Protein AF-A0A3D5UMX5-F1 (afdb_monomer)

Foldseek 3Di:
DVVPDQKDFADDDDDDPPDPVVVCVVVVVDDDDVVVVVVVVVVVVVVLVVVAWDPFFQGMTGHPPPDDPVLVCQLQLHWDDFDDAQTWTDDPQKIWTAHNDPVCCVPCVVVVDGHTDPIDGDDLVRVLVSNQVSQCRTPNRDDQVVSCVVNVDGPCVVCVVVVD

Mean predicted aligned error: 4.6 Å

Nearest PDB structures (foldseek):
  1olt-assembly1_A  TM=7.276E-01  e=1.988E-05  Escherichia coli K-12
  7d5s-assembly1_B3  TM=5.945E-01  e=5.175E+00  Saccharomyces cerevisiae S288C
  8s3x-assembly2_D  TM=4.158E-01  e=7.114E+00  Homo sapiens
  8i8g-assembly1_A  TM=3.441E-01  e=7.581E+00  Streptosporangium roseum

Structure (mmCIF, N/CA/C/O backbone):
data_AF-A0A3D5UMX5-F1
#
_entry.id   AF-A0A3D5UMX5-F1
#
loop_
_atom_site.group_PDB
_atom_site.id
_atom_site.type_symbol
_atom_site.label_atom_id
_atom_site.label_alt_id
_atom_site.label_comp_id
_atom_site.label_asym_id
_atom_site.label_entity_id
_atom_site.label_seq_id
_atom_site.pdbx_PDB_ins_code
_atom_site.Cartn_x
_atom_site.Cartn_y
_atom_site.Cartn_z
_atom_site.occupancy
_atom_site.B_iso_or_equiv
_atom_site.auth_seq_id
_atom_site.auth_comp_id
_atom_site.auth_asym_id
_atom_site.auth_atom_id
_atom_site.pdbx_PDB_model_num
ATOM 1 N N . MET A 1 1 ? -23.114 5.697 12.843 1.00 78.25 1 MET A N 1
ATOM 2 C CA . MET A 1 1 ? -22.379 6.780 12.107 1.00 78.25 1 MET A CA 1
ATOM 3 C C . MET A 1 1 ? -23.340 7.565 11.200 1.00 78.25 1 MET A C 1
ATOM 5 O O . MET A 1 1 ? -23.975 6.929 10.378 1.00 78.25 1 MET A O 1
ATOM 9 N N . LYS A 1 2 ? -23.451 8.909 11.273 1.00 91.56 2 LYS A N 1
ATOM 10 C CA . LYS A 1 2 ? -24.481 9.683 10.518 1.00 91.56 2 LYS A CA 1
ATOM 11 C C . LYS A 1 2 ? -24.355 9.608 8.985 1.00 91.56 2 LYS A C 1
ATOM 13 O O . LYS A 1 2 ? -25.366 9.458 8.315 1.00 91.56 2 LYS A O 1
ATOM 18 N N . LEU A 1 3 ? -23.137 9.704 8.440 1.00 94.12 3 LEU A N 1
ATOM 19 C CA . LEU A 1 3 ? -22.899 9.723 6.984 1.00 94.12 3 LEU A CA 1
ATOM 20 C C . LEU A 1 3 ? -22.994 8.345 6.310 1.00 94.12 3 LEU A C 1
ATOM 22 O O . LEU A 1 3 ? -23.151 8.284 5.099 1.00 94.12 3 LEU A O 1
ATOM 26 N N . GLN A 1 4 ? -22.870 7.258 7.081 1.00 93.31 4 GLN A N 1
ATOM 27 C CA . GLN A 1 4 ? -22.951 5.868 6.604 1.00 93.31 4 GLN A CA 1
ATOM 28 C C . GLN A 1 4 ? -22.207 5.576 5.276 1.00 93.31 4 GLN A C 1
ATOM 30 O O . GLN A 1 4 ? -22.797 4.993 4.364 1.00 93.31 4 GLN A O 1
ATOM 35 N N . PRO A 1 5 ? -20.925 5.966 5.122 1.00 96.75 5 PRO A N 1
ATOM 36 C CA . PRO A 1 5 ? -20.186 5.661 3.904 1.00 96.75 5 PRO A CA 1
ATOM 37 C C . PRO A 1 5 ? -20.025 4.145 3.725 1.00 96.75 5 PRO A C 1
ATOM 39 O O . PRO A 1 5 ? -19.932 3.394 4.690 1.00 96.75 5 PRO A O 1
ATOM 42 N N . LYS A 1 6 ? -19.935 3.670 2.480 1.00 97.25 6 LYS A N 1
ATOM 43 C CA . LYS A 1 6 ? -19.665 2.242 2.226 1.00 97.25 6 LYS A CA 1
ATOM 44 C C . LYS A 1 6 ? -18.217 1.845 2.522 1.00 97.25 6 LYS A C 1
ATOM 46 O O . LYS A 1 6 ? -17.944 0.679 2.792 1.00 97.25 6 LYS A O 1
ATOM 51 N N . HIS A 1 7 ? -17.305 2.813 2.483 1.00 97.88 7 HIS A N 1
ATOM 52 C CA . HIS A 1 7 ? -15.873 2.639 2.694 1.00 97.88 7 HIS A CA 1
ATOM 53 C C . HIS A 1 7 ? -15.336 3.776 3.559 1.00 97.88 7 HIS A C 1
ATOM 55 O O . HIS A 1 7 ? -15.754 4.924 3.407 1.00 97.88 7 HIS A O 1
ATOM 61 N N . LEU A 1 8 ? -14.423 3.451 4.466 1.00 97.19 8 LEU A N 1
ATOM 62 C CA . LEU A 1 8 ? -13.723 4.403 5.311 1.00 97.19 8 LEU A CA 1
ATOM 63 C C . LEU A 1 8 ? -12.225 4.131 5.220 1.00 97.19 8 LEU A C 1
ATOM 65 O O . LEU A 1 8 ? -11.787 3.002 5.443 1.00 97.19 8 LEU A O 1
ATOM 69 N N . SER A 1 9 ? -11.463 5.185 4.939 1.00 96.69 9 SER A N 1
ATOM 70 C CA . SER A 1 9 ? -10.007 5.193 5.061 1.00 96.69 9 SER A CA 1
ATOM 71 C C . SER A 1 9 ? -9.601 6.012 6.273 1.00 96.69 9 SER A C 1
ATOM 73 O O . SER A 1 9 ? -10.042 7.151 6.414 1.00 96.69 9 SER A O 1
ATOM 75 N N . ALA A 1 10 ? -8.774 5.438 7.136 1.00 95.75 10 ALA A N 1
ATOM 76 C CA . ALA A 1 10 ? -8.294 6.067 8.354 1.00 95.75 10 ALA A CA 1
ATOM 77 C C . ALA A 1 10 ? -6.792 5.822 8.496 1.00 95.75 10 ALA A C 1
ATOM 79 O O . ALA A 1 10 ? -6.339 4.686 8.648 1.00 95.75 10 ALA A O 1
ATOM 80 N N . TYR A 1 11 ? -6.028 6.906 8.427 1.00 94.25 11 TYR A N 1
ATOM 81 C CA . TYR A 1 11 ? -4.576 6.888 8.515 1.00 94.25 11 TYR A CA 1
ATOM 82 C C . TYR A 1 11 ? -4.135 7.617 9.770 1.00 94.25 11 TYR A C 1
ATOM 84 O O . TYR A 1 11 ? -4.734 8.628 10.142 1.00 94.25 11 TYR A O 1
ATOM 92 N N . GLY A 1 12 ? -3.071 7.098 10.375 1.00 91.62 12 GLY A N 1
ATOM 93 C CA . GLY A 1 12 ? -2.319 7.852 11.358 1.00 91.62 12 GLY A CA 1
ATOM 94 C C . GLY A 1 12 ? -1.722 9.110 10.739 1.00 91.62 12 GLY A C 1
ATOM 95 O O . GLY A 1 12 ? -1.449 9.152 9.532 1.00 91.62 12 GLY A O 1
ATOM 96 N N . LEU A 1 13 ? -1.567 10.155 11.546 1.00 91.44 13 LEU A N 1
ATOM 97 C CA . LEU A 1 13 ? -1.034 11.421 11.056 1.00 91.44 13 LEU A CA 1
ATOM 98 C C . LEU A 1 13 ? 0.481 11.309 10.876 1.00 91.44 13 LEU A C 1
ATOM 100 O O . LEU A 1 13 ? 1.211 11.102 11.838 1.00 91.44 13 LEU A O 1
ATOM 104 N N . ILE A 1 14 ? 0.958 11.532 9.653 1.00 90.31 14 ILE A N 1
ATOM 105 C CA . ILE A 1 14 ? 2.388 11.613 9.347 1.00 90.31 14 ILE A CA 1
ATOM 106 C C . ILE A 1 14 ? 2.745 13.076 9.079 1.00 90.31 14 ILE A C 1
ATOM 108 O O . ILE A 1 14 ? 2.090 13.752 8.282 1.00 90.31 14 ILE A O 1
ATOM 112 N N . LEU A 1 15 ? 3.776 13.577 9.762 1.00 91.50 15 LEU A N 1
ATOM 113 C CA . LEU A 1 15 ? 4.316 14.913 9.522 1.00 91.50 15 LEU A CA 1
ATOM 114 C C . LEU A 1 15 ? 5.369 14.854 8.422 1.00 91.50 15 LEU A C 1
ATOM 116 O O . LEU A 1 15 ? 6.504 14.451 8.653 1.00 91.50 15 LEU A O 1
ATOM 120 N N . GLU A 1 16 ? 4.983 15.302 7.236 1.00 93.31 16 GLU A N 1
ATOM 121 C CA . GLU A 1 16 ? 5.899 15.432 6.108 1.00 93.31 16 GLU A CA 1
ATOM 122 C C . GLU A 1 16 ? 6.727 16.716 6.233 1.00 93.31 16 GLU A C 1
ATOM 124 O O . GLU A 1 16 ? 6.181 17.805 6.473 1.00 93.31 16 GLU A O 1
ATOM 129 N N . GLU A 1 17 ? 8.042 16.596 6.055 1.00 93.19 17 GLU A N 1
ATOM 130 C CA . GLU A 1 17 ? 8.979 17.715 6.146 1.00 93.19 17 GLU A CA 1
ATOM 131 C C . GLU A 1 17 ? 8.613 18.838 5.160 1.00 93.19 17 GLU A C 1
ATOM 133 O O . GLU A 1 17 ? 8.170 18.615 4.032 1.00 93.19 17 GLU A O 1
ATOM 138 N N . GLY A 1 18 ? 8.769 20.087 5.601 1.00 92.19 18 GLY A N 1
ATOM 139 C CA . GLY A 1 18 ? 8.505 21.270 4.782 1.00 92.19 18 GLY A CA 1
ATOM 140 C C . GLY A 1 18 ? 7.027 21.656 4.658 1.00 92.19 18 GLY A C 1
ATOM 141 O O . GLY A 1 18 ? 6.731 22.769 4.199 1.00 92.19 18 GLY A O 1
ATOM 142 N N . THR A 1 19 ? 6.096 20.815 5.120 1.00 94.62 19 THR A N 1
ATOM 143 C CA . THR A 1 19 ? 4.666 21.141 5.121 1.00 94.62 19 THR A CA 1
ATOM 144 C C . THR A 1 19 ? 4.318 22.228 6.140 1.00 94.62 19 THR A C 1
ATOM 146 O O . THR A 1 19 ? 5.029 22.490 7.111 1.00 94.62 19 THR A O 1
ATOM 149 N N . SER A 1 20 ? 3.177 22.895 5.937 1.00 94.19 20 SER A N 1
ATOM 150 C CA . SER A 1 20 ? 2.658 23.852 6.925 1.00 94.19 20 SER A CA 1
ATOM 151 C C . SER A 1 20 ? 2.418 23.184 8.283 1.00 94.19 20 SER A C 1
ATOM 153 O O . SER A 1 20 ? 2.633 23.804 9.323 1.00 94.19 20 SER A O 1
ATOM 155 N N . LEU A 1 21 ? 1.994 21.918 8.280 1.00 92.88 21 LEU A N 1
ATOM 156 C CA . LEU A 1 21 ? 1.695 21.185 9.501 1.00 92.88 21 LEU A CA 1
ATOM 157 C C . LEU A 1 21 ? 2.967 20.846 10.289 1.00 92.88 21 LEU A C 1
ATOM 159 O O . LEU A 1 21 ? 2.990 21.097 11.494 1.00 92.88 21 LEU A O 1
ATOM 163 N N . SER A 1 22 ? 4.042 20.391 9.628 1.00 94.00 22 SER A N 1
ATOM 164 C CA . SER A 1 22 ? 5.325 20.122 10.302 1.00 94.00 22 SER A CA 1
ATOM 165 C C . SER A 1 22 ? 5.902 21.389 10.946 1.00 94.00 22 SER A C 1
ATOM 167 O O . SER A 1 22 ? 6.239 21.387 12.125 1.00 94.00 22 SER A O 1
ATOM 169 N N . LYS A 1 23 ? 5.869 22.527 10.237 1.00 94.38 23 LYS A N 1
ATOM 170 C CA . LYS A 1 23 ? 6.322 23.831 10.764 1.00 94.38 23 LYS A CA 1
ATOM 171 C C . LYS A 1 23 ? 5.519 24.299 11.975 1.00 94.38 23 LYS A C 1
ATOM 173 O O . LYS A 1 23 ? 6.027 25.034 12.819 1.00 94.38 23 LYS A O 1
ATOM 178 N N . GLN A 1 24 ? 4.233 23.963 12.040 1.00 93.81 24 GLN A N 1
ATOM 179 C CA . GLN A 1 24 ? 3.388 24.299 13.187 1.00 93.81 24 GLN A CA 1
ATOM 180 C C . GLN A 1 24 ? 3.661 23.379 14.376 1.00 93.81 24 GLN A C 1
ATOM 182 O O . GLN A 1 24 ? 3.683 23.858 15.511 1.00 93.81 24 GLN A O 1
ATOM 187 N N . TYR A 1 25 ? 3.908 22.097 14.112 1.00 92.81 25 TYR A N 1
ATOM 188 C CA . TYR A 1 25 ? 4.340 21.130 15.113 1.00 92.81 25 TYR A CA 1
ATOM 189 C C . TYR A 1 25 ? 5.686 21.518 15.742 1.00 92.81 25 TYR A C 1
ATOM 191 O O . TYR A 1 25 ? 5.781 21.612 16.961 1.00 92.81 25 TYR A O 1
ATOM 199 N N . GLU A 1 26 ? 6.687 21.875 14.930 1.00 92.69 26 GLU A N 1
ATOM 200 C CA . GLU A 1 26 ? 8.000 22.368 15.392 1.00 92.69 26 GLU A CA 1
ATOM 201 C C . GLU A 1 26 ? 7.886 23.619 16.276 1.00 92.69 26 GLU A C 1
ATOM 203 O O . GLU A 1 26 ? 8.649 23.804 17.220 1.00 92.69 26 GLU A O 1
ATOM 208 N N . LYS A 1 27 ? 6.890 24.472 16.007 1.00 95.25 27 LYS A N 1
ATOM 209 C CA . LYS A 1 27 ? 6.572 25.660 16.817 1.00 95.25 27 LYS A CA 1
ATOM 210 C C . LYS A 1 27 ? 5.742 25.347 18.068 1.00 95.25 27 LYS A C 1
ATOM 212 O O . LYS A 1 27 ? 5.303 26.273 18.745 1.00 95.25 27 LYS A O 1
ATOM 217 N N . GLY A 1 28 ? 5.473 24.074 18.353 1.00 93.81 28 GLY A N 1
ATOM 218 C CA . GLY A 1 28 ? 4.724 23.625 19.524 1.00 93.81 28 GLY A CA 1
ATOM 219 C C . GLY A 1 28 ? 3.226 23.930 19.484 1.00 93.81 28 GLY A C 1
ATOM 220 O O . GLY A 1 28 ? 2.578 23.865 20.526 1.00 93.81 28 GLY A O 1
ATOM 221 N N . LYS A 1 29 ? 2.651 24.263 18.316 1.00 93.50 29 LYS A N 1
ATOM 222 C CA . LYS A 1 29 ? 1.203 24.539 18.201 1.00 93.50 29 LYS A CA 1
ATOM 223 C C . LYS A 1 29 ? 0.338 23.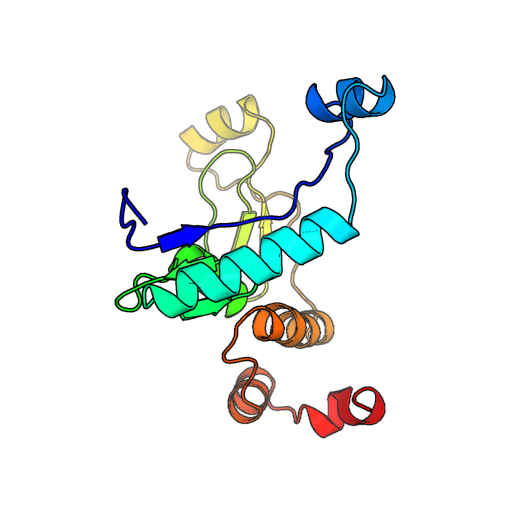299 18.414 1.00 93.50 29 LYS A C 1
ATOM 225 O O . LYS A 1 29 ? -0.813 23.428 18.817 1.00 93.50 29 LYS A O 1
ATOM 230 N N . TYR A 1 30 ? 0.887 22.124 18.124 1.00 85.88 30 TYR A N 1
ATOM 231 C CA . TYR A 1 30 ? 0.227 20.834 18.278 1.00 85.88 30 TYR A CA 1
ATOM 232 C C . TYR A 1 30 ? 1.226 19.826 18.825 1.00 85.88 30 TYR A C 1
ATOM 234 O O . TYR A 1 30 ? 2.434 19.982 18.644 1.00 85.88 30 TYR A O 1
ATOM 242 N N . ARG A 1 31 ? 0.711 18.783 19.469 1.00 85.06 31 ARG A N 1
ATOM 243 C CA . ARG A 1 31 ? 1.485 17.614 19.871 1.00 85.06 31 ARG A CA 1
ATOM 244 C C . ARG A 1 31 ? 0.849 16.382 19.254 1.00 85.06 31 ARG A C 1
ATOM 246 O O . ARG A 1 31 ? -0.373 16.304 19.165 1.00 85.06 31 ARG A O 1
ATOM 253 N N . ILE A 1 32 ? 1.698 15.470 18.813 1.00 86.00 32 ILE A N 1
ATOM 254 C CA . ILE A 1 32 ? 1.313 14.133 18.399 1.00 86.00 32 ILE A CA 1
ATOM 255 C C . ILE A 1 32 ? 1.639 13.256 19.593 1.00 86.00 32 ILE A C 1
ATOM 257 O O . ILE A 1 32 ? 2.731 13.351 20.153 1.00 86.00 32 ILE A O 1
ATOM 261 N N . ASP A 1 33 ? 0.640 12.505 20.021 1.00 90.38 33 ASP A N 1
ATOM 262 C CA . ASP A 1 33 ? 0.731 11.584 21.137 1.00 90.38 33 ASP A CA 1
ATOM 263 C C . ASP A 1 33 ? 0.358 10.201 20.614 1.00 90.38 33 ASP A C 1
ATOM 265 O O . ASP A 1 33 ? -0.795 9.955 20.251 1.00 90.38 33 ASP A O 1
ATOM 269 N N . ASP A 1 34 ? 1.356 9.326 20.552 1.00 90.50 34 ASP A N 1
ATOM 270 C CA . ASP A 1 34 ? 1.219 7.960 20.052 1.00 90.50 34 ASP A CA 1
ATOM 271 C C . ASP A 1 34 ? 0.202 7.159 20.883 1.00 90.50 34 ASP A C 1
ATOM 273 O O . ASP A 1 34 ? -0.489 6.283 20.358 1.00 90.50 34 ASP A O 1
ATOM 277 N N . GLU A 1 35 ? 0.064 7.470 22.177 1.00 94.81 35 GLU A N 1
ATOM 278 C CA . GLU A 1 35 ? -0.904 6.808 23.049 1.00 94.81 35 GLU A CA 1
ATOM 279 C C . GLU A 1 35 ? -2.333 7.235 22.703 1.00 94.81 35 GLU A C 1
ATOM 281 O O . GLU A 1 35 ? -3.217 6.391 22.541 1.00 94.81 35 GLU A O 1
ATOM 286 N N . ALA A 1 36 ? -2.544 8.535 22.480 1.00 94.12 36 ALA A N 1
ATOM 287 C CA . ALA A 1 36 ? -3.824 9.047 22.007 1.00 94.12 36 ALA A CA 1
ATOM 288 C C . ALA A 1 36 ? -4.171 8.500 20.611 1.00 94.12 36 ALA A C 1
ATOM 290 O O . ALA A 1 36 ? -5.322 8.147 20.354 1.00 94.12 36 ALA A O 1
ATOM 291 N N . GLU A 1 37 ? -3.198 8.390 19.701 1.00 94.06 37 GLU A N 1
ATOM 292 C CA . GLU A 1 37 ? -3.403 7.777 18.383 1.00 94.06 37 GLU A CA 1
ATOM 293 C C . GLU A 1 37 ? -3.837 6.312 18.496 1.00 94.06 37 GLU A C 1
ATOM 295 O O . GLU A 1 37 ? -4.809 5.898 17.852 1.00 94.06 37 GLU A O 1
ATOM 300 N N . ARG A 1 38 ? -3.170 5.541 19.361 1.00 94.88 38 ARG A N 1
ATOM 301 C CA . ARG A 1 38 ? -3.535 4.152 19.652 1.00 94.88 38 ARG A CA 1
ATOM 302 C C . ARG A 1 38 ? -4.962 4.049 20.183 1.00 94.88 38 ARG A C 1
ATOM 304 O O . ARG A 1 38 ? -5.738 3.240 19.673 1.00 94.88 38 ARG A O 1
ATOM 311 N N . GLU A 1 39 ? -5.324 4.869 21.166 1.00 96.88 39 GLU A N 1
ATOM 312 C CA . GLU A 1 39 ? -6.674 4.886 21.739 1.00 96.88 39 GLU A CA 1
ATOM 313 C C . GLU A 1 39 ? -7.727 5.247 20.681 1.00 96.88 39 GLU A C 1
ATOM 315 O O . GLU A 1 39 ? -8.739 4.554 20.535 1.00 96.88 39 GLU A O 1
ATOM 320 N N . MET A 1 40 ? -7.468 6.278 19.869 1.00 96.12 40 MET A N 1
ATOM 321 C CA . MET A 1 40 ? -8.343 6.662 18.758 1.00 96.12 40 MET A CA 1
ATOM 322 C C . MET A 1 40 ? -8.541 5.514 17.764 1.00 96.12 40 MET A C 1
ATOM 324 O O . MET A 1 40 ? -9.659 5.303 17.282 1.00 96.12 40 MET A O 1
ATOM 328 N N . TYR A 1 41 ? -7.486 4.758 17.466 1.00 96.19 41 TYR A N 1
ATOM 329 C CA . TYR A 1 41 ? -7.558 3.617 16.562 1.00 96.19 41 TYR A CA 1
ATOM 330 C C . TYR A 1 41 ? -8.367 2.447 17.143 1.00 96.19 41 TYR A C 1
ATOM 332 O O . TYR A 1 41 ? -9.168 1.840 16.425 1.00 96.19 41 TYR A O 1
ATOM 340 N N . GLU A 1 42 ? -8.234 2.149 18.438 1.00 96.88 42 GLU A N 1
ATOM 341 C CA . GLU A 1 42 ? -9.084 1.154 19.110 1.00 96.88 42 GLU A CA 1
ATOM 342 C C . GLU A 1 42 ? -10.561 1.570 19.080 1.00 96.88 42 GLU A C 1
ATOM 344 O O . GLU A 1 42 ? -11.416 0.799 18.630 1.00 96.88 42 GLU A O 1
ATOM 349 N N . ILE A 1 43 ? -10.861 2.827 19.425 1.00 97.44 43 ILE A N 1
ATOM 350 C CA . ILE A 1 43 ? -12.221 3.383 19.359 1.00 97.44 43 ILE A CA 1
ATOM 351 C C . ILE A 1 43 ? -12.785 3.288 17.937 1.00 97.44 43 ILE A C 1
ATOM 353 O O . ILE A 1 43 ? -13.955 2.932 17.750 1.00 97.44 43 ILE A O 1
ATOM 357 N N . LEU A 1 44 ? -11.976 3.608 16.924 1.00 97.06 44 LEU A N 1
ATOM 358 C CA . LEU A 1 44 ? -12.361 3.507 15.520 1.00 97.06 44 LEU A CA 1
ATOM 359 C C . LEU A 1 44 ? -12.757 2.073 15.163 1.00 97.06 44 LEU A C 1
ATOM 361 O O . LEU A 1 44 ? -13.849 1.866 14.624 1.00 97.06 44 LEU A O 1
ATOM 365 N N . LYS A 1 45 ? -11.902 1.089 15.465 1.00 96.88 45 LYS A N 1
ATOM 366 C CA . LYS A 1 45 ? -12.175 -0.329 15.186 1.00 96.88 45 LYS A CA 1
ATOM 367 C C . LYS A 1 45 ? -13.446 -0.792 15.881 1.00 96.88 45 LYS A C 1
ATOM 369 O O . LYS A 1 45 ? -14.297 -1.406 15.238 1.00 96.88 45 LYS A O 1
ATOM 374 N N . GLU A 1 46 ? -13.618 -0.475 17.161 1.00 97.25 46 GLU A N 1
ATOM 375 C CA . GLU A 1 46 ? -14.807 -0.877 17.912 1.00 97.25 46 GLU A CA 1
ATOM 376 C C . GLU A 1 46 ? -16.089 -0.280 17.331 1.00 97.25 46 GLU A C 1
ATOM 378 O O . GLU A 1 46 ? -17.060 -1.001 17.089 1.00 97.25 46 GLU A O 1
ATOM 383 N N . LYS A 1 47 ? -16.110 1.037 17.090 1.00 96.88 47 LYS A N 1
ATOM 384 C CA . LYS A 1 47 ? -17.298 1.730 16.575 1.00 96.88 47 LYS A CA 1
ATOM 385 C C . LYS A 1 47 ? -17.659 1.257 15.174 1.00 96.88 47 LYS A C 1
ATOM 387 O O . LYS A 1 47 ? -18.828 0.997 14.903 1.00 96.88 47 LYS A O 1
ATOM 392 N N . THR A 1 48 ? -16.675 1.126 14.290 1.00 96.88 48 THR A N 1
ATOM 393 C CA . THR A 1 48 ? -16.908 0.664 12.913 1.00 96.88 48 THR A CA 1
ATOM 394 C C . THR A 1 48 ? -17.363 -0.795 12.883 1.00 96.88 48 THR A C 1
ATOM 396 O O . THR A 1 48 ? -18.322 -1.109 12.181 1.00 96.88 48 THR A O 1
ATOM 399 N N . THR A 1 49 ? -16.784 -1.665 13.713 1.00 95.88 49 THR A N 1
ATOM 400 C CA . THR A 1 49 ? -17.219 -3.067 13.830 1.00 95.88 49 THR A CA 1
ATOM 401 C C . THR A 1 49 ? -18.662 -3.169 14.328 1.00 95.88 49 THR A C 1
ATOM 403 O O . THR A 1 49 ? -19.466 -3.873 13.719 1.00 95.88 49 THR A O 1
ATOM 406 N N . LYS A 1 50 ? -19.036 -2.417 15.377 1.00 96.50 50 LYS A N 1
ATOM 407 C CA . LYS A 1 50 ? -20.422 -2.368 15.899 1.00 96.50 50 LYS A CA 1
ATOM 408 C C . LYS A 1 50 ? -21.431 -1.895 14.851 1.00 96.50 50 LYS A C 1
ATOM 410 O O . LYS A 1 50 ? -22.586 -2.299 14.871 1.00 96.50 50 LYS A O 1
ATOM 415 N N . GLU A 1 51 ? -20.991 -1.059 13.919 1.00 96.12 51 GLU A N 1
ATOM 416 C CA . GLU A 1 51 ? -21.809 -0.548 12.819 1.00 96.12 51 GLU A CA 1
ATOM 417 C C . GLU A 1 51 ? -21.793 -1.467 11.583 1.00 96.12 51 GLU A C 1
ATOM 419 O O . GLU A 1 51 ? -22.405 -1.126 10.571 1.00 96.12 51 GLU A O 1
ATOM 424 N N . GLY A 1 52 ? -21.113 -2.618 11.635 1.00 96.62 52 GLY A N 1
ATOM 425 C CA . GLY A 1 52 ? -21.092 -3.627 10.572 1.00 96.62 52 GLY A CA 1
ATOM 426 C C . GLY A 1 52 ? -20.047 -3.400 9.476 1.00 96.62 52 GLY A C 1
ATOM 427 O O . GLY A 1 52 ? -20.189 -3.950 8.385 1.00 96.62 52 GLY A O 1
ATOM 428 N N . TYR A 1 53 ? -19.023 -2.580 9.720 1.00 98.12 53 TYR A N 1
ATOM 429 C CA . TYR A 1 53 ? -17.878 -2.485 8.815 1.00 98.12 53 TYR A CA 1
ATOM 430 C C . TYR A 1 53 ? -16.874 -3.601 9.103 1.00 98.12 53 TYR A C 1
ATOM 432 O O . TYR A 1 53 ? -16.567 -3.906 10.253 1.00 98.12 53 TYR A O 1
ATOM 440 N N . GLU A 1 54 ? -16.292 -4.150 8.047 1.00 97.56 54 GLU A N 1
ATOM 441 C CA . GLU A 1 54 ? -15.172 -5.075 8.123 1.00 97.56 54 GLU A CA 1
ATOM 442 C C . GLU A 1 54 ? -13.846 -4.320 8.012 1.00 97.56 54 GLU A C 1
ATOM 444 O O . GLU A 1 54 ? -13.617 -3.594 7.041 1.00 97.56 54 GLU A O 1
ATOM 449 N N . HIS A 1 55 ? -12.952 -4.538 8.977 1.00 97.19 55 HIS A N 1
ATOM 450 C CA . HIS A 1 55 ? -11.551 -4.120 8.906 1.00 97.19 55 HIS A CA 1
ATOM 451 C C . HIS A 1 55 ? -10.775 -5.084 8.000 1.00 97.19 55 HIS A C 1
ATOM 453 O O . HIS A 1 55 ? -10.295 -6.130 8.442 1.00 97.19 55 HIS A O 1
ATOM 459 N N . TYR A 1 56 ? -10.727 -4.778 6.703 1.00 97.19 56 TYR A N 1
ATOM 460 C CA . TYR A 1 56 ? -10.234 -5.715 5.685 1.00 97.19 56 TYR A CA 1
ATOM 461 C C . TYR A 1 56 ? -8.732 -5.555 5.392 1.00 97.19 56 TYR A C 1
ATOM 463 O O . TYR A 1 56 ? -8.082 -6.496 4.922 1.00 97.19 56 TYR A O 1
ATOM 471 N N . GLU A 1 57 ? -8.160 -4.387 5.686 1.00 96.00 57 GLU A N 1
ATOM 472 C CA . GLU A 1 57 ? -6.724 -4.105 5.635 1.00 96.00 57 GLU A CA 1
ATOM 473 C C . GLU A 1 57 ? -6.351 -2.986 6.617 1.00 96.00 57 GLU A C 1
ATOM 475 O O . GLU A 1 57 ? -7.232 -2.332 7.166 1.00 96.00 57 GLU A O 1
ATOM 480 N N . ILE A 1 58 ? -5.052 -2.796 6.851 1.00 93.38 58 ILE A N 1
ATOM 481 C CA . ILE A 1 58 ? -4.483 -2.037 7.975 1.00 93.38 58 ILE A CA 1
ATOM 482 C C . ILE A 1 58 ? -5.141 -0.676 8.258 1.00 93.38 58 ILE A C 1
ATOM 484 O O . ILE A 1 58 ? -5.344 -0.358 9.424 1.00 93.38 58 ILE A O 1
ATOM 488 N N . SER A 1 59 ? -5.534 0.087 7.240 1.00 95.50 59 SER A N 1
ATOM 489 C CA . SER A 1 59 ? -6.049 1.457 7.373 1.00 95.50 59 SER A CA 1
ATOM 490 C C . SER A 1 59 ? -7.490 1.626 6.876 1.00 95.50 59 SER A C 1
ATOM 492 O O . SER A 1 59 ? -7.989 2.748 6.837 1.00 95.50 59 SER A O 1
ATOM 494 N N . ASN A 1 60 ? -8.178 0.559 6.456 1.00 97.50 60 ASN A N 1
ATOM 495 C CA . ASN A 1 60 ? -9.450 0.673 5.745 1.00 97.50 60 ASN A CA 1
ATOM 496 C C . ASN A 1 60 ? -10.517 -0.296 6.252 1.00 97.50 60 ASN A C 1
ATOM 498 O O . ASN A 1 60 ? -10.283 -1.476 6.530 1.00 97.50 60 ASN A O 1
ATOM 502 N N . PHE A 1 61 ? -11.740 0.225 6.259 1.00 97.94 61 PHE A N 1
ATOM 503 C CA . PHE A 1 61 ? -12.948 -0.444 6.712 1.00 97.94 61 PHE A CA 1
ATOM 504 C C . PHE A 1 61 ? -14.012 -0.355 5.619 1.00 97.94 61 PHE A C 1
ATOM 506 O O . PHE A 1 61 ? -14.104 0.658 4.923 1.00 97.94 61 PHE A O 1
ATOM 513 N N . ALA A 1 62 ? -14.837 -1.385 5.446 1.00 98.12 62 ALA A N 1
ATOM 514 C CA . ALA A 1 62 ? -15.902 -1.347 4.444 1.00 98.12 62 ALA A CA 1
ATOM 515 C C . ALA A 1 62 ? -17.133 -2.156 4.846 1.00 98.12 62 ALA A C 1
ATOM 517 O O . ALA A 1 62 ? -17.020 -3.174 5.522 1.00 98.12 62 ALA A O 1
ATOM 518 N N . LYS A 1 63 ? -18.302 -1.739 4.358 1.00 97.19 63 LYS A N 1
ATOM 519 C CA . LYS A 1 63 ? -19.528 -2.548 4.360 1.00 97.19 63 LYS A CA 1
ATOM 520 C C . LYS A 1 63 ? -19.729 -3.203 3.004 1.00 97.19 63 LYS A C 1
ATOM 522 O O . LYS A 1 63 ? -19.221 -2.708 2.002 1.00 97.19 63 LYS A O 1
ATOM 527 N N . GLU A 1 64 ? -20.499 -4.291 2.968 1.00 95.06 64 GLU A N 1
ATOM 528 C CA . GLU A 1 64 ? -20.940 -4.930 1.714 1.00 95.06 64 GLU A CA 1
ATOM 529 C C . GLU A 1 64 ? -19.776 -5.260 0.759 1.00 95.06 64 GLU A C 1
ATOM 531 O O . GLU A 1 64 ? -19.927 -5.218 -0.459 1.00 95.06 64 GLU A O 1
ATOM 536 N N . GLN A 1 65 ? -18.588 -5.548 1.306 1.00 95.62 65 GLN A N 1
ATOM 537 C CA . GLN A 1 65 ? -17.369 -5.790 0.528 1.00 95.62 65 GLN A CA 1
ATOM 538 C C . GLN A 1 65 ? -17.005 -4.639 -0.433 1.00 95.62 65 GLN A C 1
ATOM 540 O O . GLN A 1 65 ? -16.344 -4.859 -1.451 1.00 95.62 65 GLN A O 1
ATOM 545 N N . ALA A 1 66 ? -17.384 -3.397 -0.109 1.00 97.62 66 ALA A N 1
ATOM 546 C CA . ALA A 1 66 ? -17.003 -2.183 -0.834 1.00 97.62 66 ALA A CA 1
ATOM 547 C C . ALA A 1 66 ? -15.521 -1.818 -0.608 1.00 97.62 66 ALA A C 1
ATOM 549 O O . ALA A 1 66 ? -15.173 -0.687 -0.273 1.00 97.62 66 ALA A O 1
ATOM 550 N N . TYR A 1 67 ? -14.631 -2.796 -0.754 1.00 97.88 67 TYR A N 1
ATOM 551 C CA . TYR A 1 67 ? -13.198 -2.627 -0.590 1.00 97.88 67 TYR A CA 1
ATOM 552 C C . TYR A 1 67 ? -12.616 -1.805 -1.739 1.00 97.88 67 TYR A C 1
ATOM 554 O O . TYR A 1 67 ? -13.007 -1.950 -2.903 1.00 97.88 67 TYR A O 1
ATOM 562 N N . SER A 1 68 ? -11.598 -1.002 -1.431 1.00 96.81 68 SER A N 1
ATOM 563 C CA . SER A 1 68 ? -10.823 -0.313 -2.460 1.00 96.81 68 SER A CA 1
ATOM 564 C C . SER A 1 68 ? -10.112 -1.330 -3.358 1.00 96.81 68 SER A C 1
ATOM 566 O O . SER A 1 68 ? -9.123 -1.955 -2.965 1.00 96.81 68 SER A O 1
ATOM 568 N N . LYS A 1 69 ? -10.603 -1.472 -4.596 1.00 95.38 69 LYS A N 1
ATOM 569 C CA . LYS A 1 69 ? -9.975 -2.308 -5.632 1.00 95.38 69 LYS A CA 1
ATOM 570 C C . LYS A 1 69 ? -8.545 -1.857 -5.925 1.00 95.38 69 LYS A C 1
ATOM 572 O O . LYS A 1 69 ? -7.692 -2.693 -6.199 1.00 95.38 69 LYS A O 1
ATOM 577 N N . HIS A 1 70 ? -8.295 -0.551 -5.848 1.00 93.06 70 HIS A N 1
ATOM 578 C CA . HIS A 1 70 ? -6.983 0.048 -6.064 1.00 93.06 70 HIS A CA 1
ATOM 579 C C . HIS A 1 70 ? -5.978 -0.418 -5.002 1.00 93.06 70 HIS A C 1
ATOM 581 O O . HIS A 1 70 ? -4.966 -1.024 -5.345 1.00 93.06 70 HIS A O 1
ATOM 587 N N . ASN A 1 71 ? -6.317 -0.258 -3.718 1.00 95.31 71 ASN A N 1
ATOM 588 C CA . ASN A 1 71 ? -5.443 -0.663 -2.612 1.00 95.31 71 ASN A CA 1
ATOM 589 C C . ASN A 1 71 ? -5.217 -2.176 -2.615 1.00 95.31 71 ASN A C 1
ATOM 591 O O . ASN A 1 71 ? -4.086 -2.637 -2.491 1.00 95.31 71 ASN A O 1
ATOM 595 N N . LEU A 1 72 ? -6.281 -2.961 -2.824 1.00 95.31 72 LEU A N 1
ATOM 596 C CA . LEU A 1 72 ? -6.159 -4.416 -2.898 1.00 95.31 72 LEU A CA 1
ATOM 597 C C . LEU A 1 72 ? -5.248 -4.866 -4.040 1.00 95.31 72 LEU A C 1
ATOM 599 O O . LEU A 1 72 ? -4.517 -5.834 -3.863 1.00 95.31 72 LEU A O 1
ATOM 603 N N . ARG A 1 73 ? -5.231 -4.163 -5.178 1.00 94.88 73 ARG A N 1
ATOM 604 C CA . ARG A 1 73 ? -4.334 -4.503 -6.288 1.00 94.88 73 ARG A CA 1
ATOM 605 C C . ARG A 1 73 ? -2.865 -4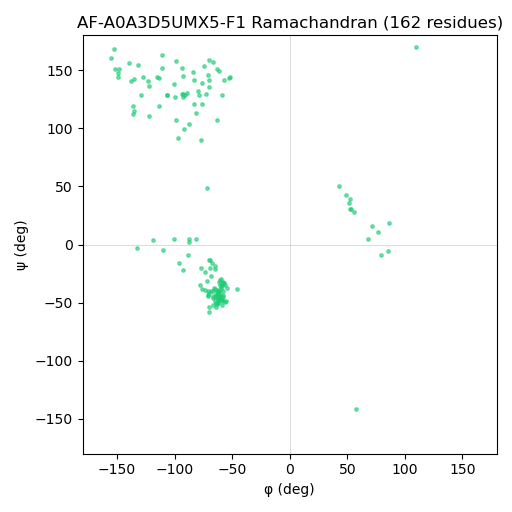.371 -5.886 1.00 94.88 73 ARG A C 1
ATOM 607 O O . ARG A 1 73 ? -2.087 -5.277 -6.182 1.00 94.88 73 ARG A O 1
ATOM 614 N N . TYR A 1 74 ? -2.524 -3.321 -5.138 1.00 93.44 74 TYR A N 1
ATOM 615 C CA . TYR A 1 74 ? -1.193 -3.153 -4.550 1.00 93.44 74 TYR A CA 1
ATOM 616 C C . TYR A 1 74 ? -0.884 -4.236 -3.519 1.00 93.44 74 TYR A C 1
ATOM 618 O O . TYR A 1 74 ? 0.146 -4.895 -3.609 1.00 93.44 74 TYR A O 1
ATOM 626 N N . TRP A 1 75 ? -1.799 -4.488 -2.580 1.00 94.75 75 TRP A N 1
ATOM 627 C CA . TRP A 1 75 ? -1.609 -5.477 -1.509 1.00 94.75 75 TRP A CA 1
ATOM 628 C C . TRP A 1 75 ? -1.615 -6.935 -1.991 1.00 94.75 75 TRP A C 1
ATOM 630 O O . TRP A 1 75 ? -1.283 -7.859 -1.247 1.00 94.75 75 TRP A O 1
ATOM 640 N N . GLU A 1 76 ? -2.053 -7.176 -3.221 1.00 92.38 76 GLU A N 1
ATOM 641 C CA . GLU A 1 76 ? -2.012 -8.475 -3.894 1.00 92.38 76 GLU A CA 1
ATOM 642 C C . GLU A 1 76 ? -0.854 -8.589 -4.885 1.00 92.38 76 GLU A C 1
ATOM 644 O O . GLU A 1 76 ? -0.769 -9.606 -5.572 1.00 92.38 76 GLU A O 1
ATOM 649 N N . LEU A 1 77 ? 0.022 -7.576 -4.952 1.00 91.00 77 LEU A N 1
ATOM 650 C CA . LEU A 1 77 ? 1.171 -7.521 -5.859 1.00 91.00 77 LEU A CA 1
ATOM 651 C C . LEU A 1 77 ? 0.769 -7.799 -7.319 1.00 91.00 77 LEU A C 1
ATOM 653 O O . LEU A 1 77 ? 1.483 -8.445 -8.083 1.00 91.00 77 LEU A O 1
ATOM 657 N N . LYS A 1 78 ? -0.426 -7.339 -7.697 1.00 92.94 78 LYS A N 1
ATOM 658 C CA . LYS A 1 78 ? -0.939 -7.441 -9.062 1.00 92.94 78 LYS A CA 1
ATOM 659 C C . LYS A 1 78 ? -0.399 -6.282 -9.884 1.00 92.94 78 LYS A C 1
ATOM 661 O O . LYS A 1 78 ? -0.258 -5.176 -9.369 1.00 92.94 78 LYS A O 1
ATOM 666 N N . ASP A 1 79 ? -0.194 -6.528 -11.174 1.00 94.81 79 ASP A N 1
ATOM 667 C CA . ASP A 1 79 ? 0.212 -5.488 -12.116 1.00 94.81 79 ASP A CA 1
ATOM 668 C C . ASP A 1 79 ? -0.722 -4.274 -12.049 1.00 94.81 79 ASP A C 1
ATOM 670 O O . ASP A 1 79 ? -1.929 -4.433 -11.900 1.00 94.81 79 ASP A O 1
ATOM 674 N N . TYR A 1 80 ? -0.199 -3.067 -12.208 1.00 95.62 80 TYR A N 1
ATOM 675 C CA . TYR A 1 80 ? -0.948 -1.830 -12.372 1.00 95.62 80 TYR A CA 1
ATOM 676 C C . TYR A 1 80 ? -0.144 -0.825 -13.195 1.00 95.62 80 TYR A C 1
ATOM 678 O O . TYR A 1 80 ? 1.086 -0.802 -13.166 1.00 95.62 80 TYR A O 1
ATOM 686 N N . LEU A 1 81 ? -0.864 0.032 -13.913 1.00 94.94 81 LEU A N 1
ATOM 687 C CA . LEU A 1 81 ? -0.286 1.105 -14.704 1.00 94.94 81 LEU A CA 1
ATOM 688 C C . LEU A 1 81 ? -0.693 2.440 -14.085 1.00 94.94 81 LEU A C 1
ATOM 690 O O . LEU A 1 81 ? -1.884 2.735 -13.974 1.00 94.94 81 LEU A O 1
ATOM 694 N N . GLY A 1 82 ? 0.299 3.217 -13.669 1.00 94.25 82 GLY A N 1
A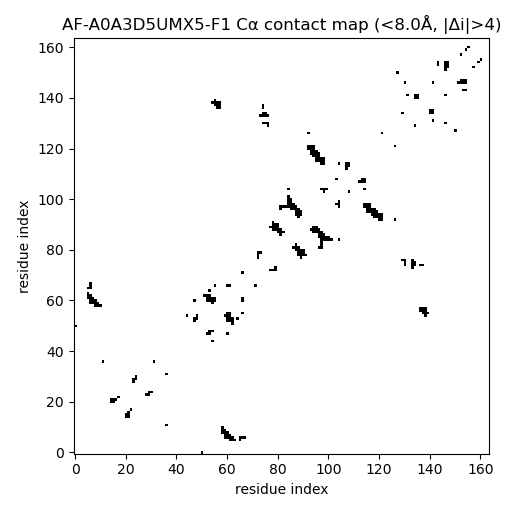TOM 695 C CA . GLY A 1 82 ? 0.131 4.609 -13.291 1.00 94.25 82 GLY A CA 1
ATOM 696 C C . GLY A 1 82 ? 0.044 5.475 -14.537 1.00 94.25 82 GLY A C 1
ATOM 697 O O . GLY A 1 82 ? 0.902 5.407 -15.419 1.00 94.25 82 GLY A O 1
ATOM 698 N N . LEU A 1 83 ? -0.997 6.296 -14.596 1.00 91.94 83 LEU A N 1
ATOM 699 C CA . LEU A 1 83 ? -1.172 7.314 -15.621 1.00 91.94 83 LEU A CA 1
ATOM 700 C C . LEU A 1 83 ? -1.085 8.687 -14.956 1.00 91.94 83 LEU A C 1
ATOM 702 O O . LEU A 1 83 ? -1.584 8.869 -13.847 1.00 91.94 83 LEU A O 1
ATOM 706 N N . GLY A 1 84 ? -0.482 9.647 -15.650 1.00 93.19 84 GLY A N 1
ATOM 707 C CA . GLY A 1 84 ? -0.276 10.998 -15.130 1.00 93.19 84 GLY A CA 1
ATOM 708 C C . GLY A 1 84 ? 1.182 11.312 -14.807 1.00 93.19 84 GLY A C 1
ATOM 709 O O . GLY A 1 84 ? 2.052 10.439 -14.811 1.00 93.19 84 GLY A O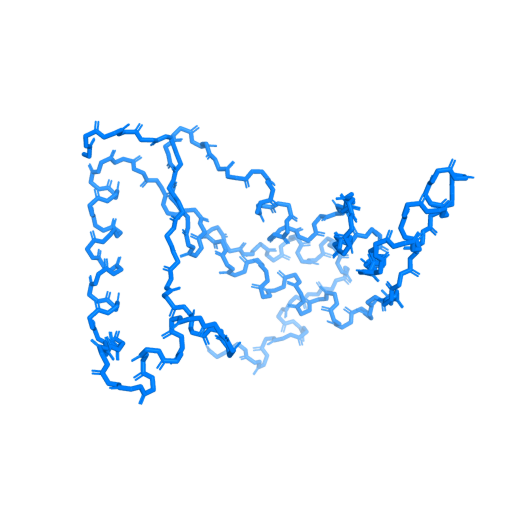 1
ATOM 710 N N . LEU A 1 85 ? 1.436 12.589 -14.538 1.00 95.75 85 LEU A N 1
ATOM 711 C CA . LEU A 1 85 ? 2.728 13.100 -14.094 1.00 95.75 85 LEU A CA 1
ATOM 712 C C . LEU A 1 85 ? 3.147 12.417 -12.785 1.00 95.75 85 LEU A C 1
ATOM 714 O O . LEU A 1 85 ? 2.369 12.375 -11.834 1.00 95.75 85 LEU A O 1
ATOM 718 N N . GLY A 1 86 ? 4.364 11.879 -12.727 1.00 95.38 86 GLY A N 1
ATOM 719 C CA . GLY A 1 86 ? 4.924 11.274 -11.514 1.00 95.38 86 GLY A CA 1
ATOM 720 C C 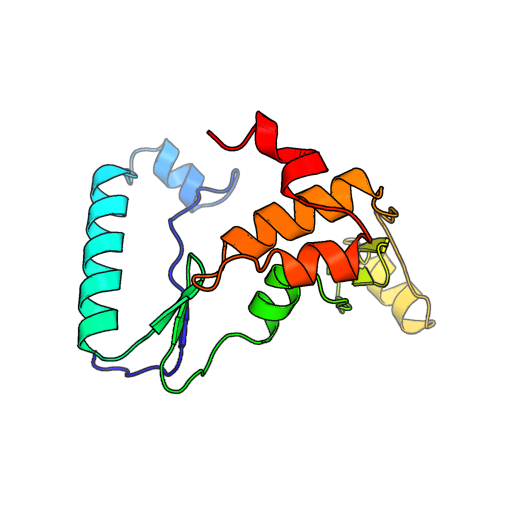. GLY A 1 86 ? 4.259 9.978 -11.039 1.00 95.38 86 GLY A C 1
ATOM 721 O O . GLY A 1 86 ? 4.613 9.476 -9.974 1.00 95.38 86 GLY A O 1
ATOM 722 N N . SER A 1 87 ? 3.295 9.424 -11.778 1.00 95.31 87 SER A N 1
ATOM 723 C CA . SER A 1 87 ? 2.587 8.213 -11.357 1.00 95.31 87 SER A CA 1
ATOM 724 C C . SER A 1 87 ? 3.487 6.980 -11.421 1.00 95.31 87 SER A C 1
ATOM 726 O O . SER A 1 87 ? 4.229 6.803 -12.387 1.00 95.31 87 SER A O 1
ATOM 728 N N . HIS A 1 88 ? 3.357 6.079 -10.450 1.00 96.19 88 HIS A N 1
ATOM 729 C CA . HIS A 1 88 ? 4.102 4.823 -10.423 1.00 96.19 88 HIS A CA 1
ATOM 730 C C . HIS A 1 88 ? 3.330 3.669 -11.049 1.00 96.19 88 HIS A C 1
ATOM 732 O O . HIS A 1 88 ? 2.102 3.619 -11.002 1.00 96.19 88 HIS A O 1
ATOM 738 N N . SER A 1 89 ? 4.076 2.712 -11.586 1.00 96.12 89 SER A N 1
ATOM 739 C CA . SER A 1 89 ? 3.567 1.491 -12.196 1.00 96.12 89 SER A CA 1
ATOM 740 C C . SER A 1 89 ? 4.316 0.274 -11.674 1.00 96.12 89 SER A C 1
ATOM 742 O O . SER A 1 89 ? 5.483 0.357 -11.283 1.00 96.12 89 SER A O 1
ATOM 744 N N . PHE A 1 90 ? 3.642 -0.866 -11.727 1.00 95.69 90 PHE A N 1
ATOM 745 C CA . PHE A 1 90 ? 4.238 -2.174 -11.519 1.00 95.69 90 PHE A CA 1
ATOM 746 C C . PHE A 1 90 ? 3.689 -3.120 -12.580 1.00 95.69 90 PHE A C 1
ATOM 748 O O . PHE A 1 90 ? 2.496 -3.401 -12.583 1.00 95.69 90 PHE A O 1
ATOM 755 N N . VAL A 1 91 ? 4.511 -3.587 -13.512 1.00 95.25 91 VAL A N 1
ATOM 756 C CA . VAL A 1 91 ? 4.052 -4.445 -14.610 1.00 95.25 91 VAL A CA 1
ATOM 757 C C . VAL A 1 91 ? 5.036 -5.586 -14.787 1.00 95.25 91 VAL A C 1
ATOM 759 O O . VAL A 1 91 ? 6.202 -5.351 -15.089 1.00 95.25 91 VAL A O 1
ATOM 762 N N . ARG A 1 92 ? 4.576 -6.831 -14.614 1.00 92.56 92 ARG A N 1
ATOM 763 C CA . ARG A 1 92 ? 5.371 -8.051 -14.845 1.00 92.56 92 ARG A CA 1
ATOM 764 C C . ARG A 1 92 ? 6.719 -8.058 -14.108 1.00 92.56 92 ARG A C 1
ATOM 766 O O . ARG A 1 92 ? 7.724 -8.500 -14.654 1.00 92.56 92 ARG A O 1
ATOM 773 N N . GLY A 1 93 ? 6.744 -7.562 -12.872 1.00 92.00 93 GLY A N 1
ATOM 774 C CA . GLY A 1 93 ? 7.968 -7.488 -12.065 1.00 92.00 93 GLY A CA 1
ATOM 775 C C . GLY A 1 93 ? 8.825 -6.239 -12.303 1.00 92.00 93 GLY A C 1
ATOM 776 O O . GLY A 1 93 ? 9.792 -6.034 -11.572 1.00 92.00 93 GLY A O 1
ATOM 777 N N . GLU A 1 94 ? 8.479 -5.381 -13.266 1.00 95.19 94 GLU A N 1
ATOM 778 C CA . GLU A 1 94 ? 9.120 -4.081 -13.485 1.00 95.19 94 GLU A CA 1
ATOM 779 C C . GLU A 1 94 ? 8.388 -2.991 -12.697 1.00 95.19 94 GLU A C 1
ATOM 781 O O . GLU A 1 94 ? 7.173 -2.827 -12.827 1.00 95.19 94 GLU A O 1
ATOM 786 N N . ARG A 1 95 ? 9.126 -2.208 -11.911 1.00 95.62 95 ARG A N 1
ATOM 787 C CA . ARG A 1 95 ? 8.660 -0.937 -11.352 1.00 95.62 95 ARG A CA 1
ATOM 788 C C . ARG A 1 95 ? 9.213 0.208 -12.152 1.00 95.62 95 ARG A C 1
ATOM 790 O O . ARG A 1 95 ? 10.395 0.197 -12.458 1.00 95.62 95 ARG A O 1
ATOM 797 N N . PHE A 1 96 ? 8.385 1.203 -12.415 1.00 96.94 96 PHE A N 1
ATOM 798 C CA . PHE A 1 96 ? 8.821 2.439 -13.049 1.00 96.94 96 PHE A CA 1
ATOM 799 C C . PHE A 1 96 ? 7.878 3.584 -12.683 1.00 96.94 96 PHE A C 1
ATOM 801 O O . PHE A 1 96 ? 6.738 3.370 -12.257 1.00 96.94 96 PHE A O 1
ATOM 808 N N . ALA A 1 97 ? 8.360 4.806 -12.845 1.00 97.38 97 ALA A N 1
ATOM 809 C CA . ALA A 1 97 ? 7.599 6.032 -12.685 1.00 97.38 97 ALA A CA 1
ATOM 810 C C . ALA A 1 97 ? 7.403 6.705 -14.044 1.00 97.38 97 ALA A C 1
ATOM 812 O O . ALA A 1 97 ? 8.245 6.584 -14.931 1.00 97.38 97 ALA A O 1
ATOM 813 N N . ASN A 1 98 ? 6.320 7.457 -14.194 1.00 96.00 98 ASN A N 1
ATOM 814 C CA . ASN A 1 98 ? 6.285 8.511 -15.199 1.00 96.00 98 ASN A CA 1
ATOM 815 C C . ASN A 1 98 ? 7.132 9.688 -14.708 1.00 96.00 98 ASN A C 1
ATOM 817 O O . ASN A 1 98 ? 7.252 9.904 -13.500 1.00 96.00 98 ASN A O 1
ATOM 821 N N . THR A 1 99 ? 7.667 10.475 -15.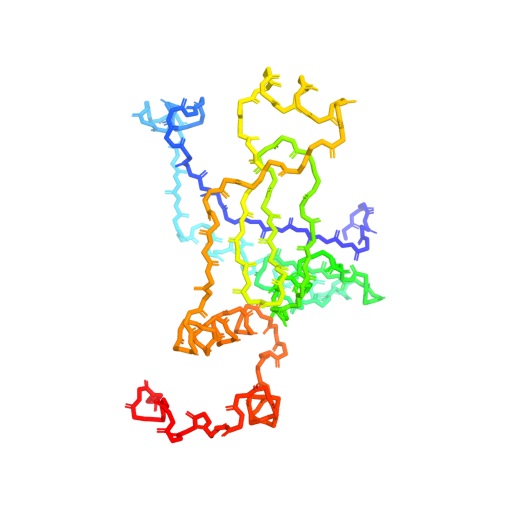642 1.00 95.12 99 THR A N 1
ATOM 822 C CA . THR A 1 99 ? 8.438 11.675 -15.294 1.00 95.12 99 THR A CA 1
ATOM 823 C C . THR A 1 99 ? 7.675 12.601 -14.349 1.00 95.12 99 THR A C 1
ATOM 825 O O . THR A 1 99 ? 6.455 12.750 -14.465 1.00 95.12 99 THR A O 1
ATOM 828 N N . ARG A 1 100 ? 8.388 13.228 -13.408 1.00 95.75 100 ARG A N 1
ATOM 829 C CA . ARG A 1 100 ? 7.845 14.299 -12.548 1.00 95.75 100 ARG A CA 1
ATOM 830 C C . ARG A 1 100 ? 7.995 15.687 -13.175 1.00 95.75 100 ARG A C 1
ATOM 832 O O . ARG A 1 100 ? 7.432 16.651 -12.662 1.00 95.75 100 ARG A O 1
ATOM 839 N N . ASN A 1 101 ? 8.730 15.805 -14.283 1.00 96.06 101 ASN A N 1
ATOM 840 C CA . ASN A 1 101 ? 8.893 17.065 -14.998 1.00 96.06 101 ASN A CA 1
ATOM 841 C C . ASN A 1 101 ? 7.676 17.323 -15.901 1.00 96.06 101 ASN A C 1
ATOM 843 O O . ASN A 1 101 ? 7.443 16.596 -16.867 1.00 96.06 101 ASN A O 1
ATOM 847 N N . LEU A 1 102 ? 6.900 18.364 -15.580 1.00 96.31 102 LEU A N 1
ATOM 848 C CA . LEU A 1 102 ? 5.657 18.685 -16.286 1.00 96.31 102 LEU A CA 1
ATOM 849 C C . LEU A 1 102 ? 5.879 18.967 -17.775 1.00 96.31 102 LEU A C 1
ATOM 851 O O . LEU A 1 102 ? 5.134 18.456 -18.607 1.00 96.31 102 LEU A O 1
ATOM 855 N N . GLU A 1 103 ? 6.907 19.741 -18.116 1.00 95.94 103 GLU A N 1
ATOM 856 C CA . GLU A 1 103 ? 7.209 20.083 -19.507 1.00 95.94 103 GLU A CA 1
ATOM 857 C C . GLU A 1 103 ? 7.538 18.831 -20.328 1.00 95.94 103 GLU A C 1
ATOM 859 O O . GLU A 1 103 ? 6.957 18.602 -21.387 1.00 95.94 103 GLU A O 1
ATOM 864 N N . THR A 1 104 ? 8.392 17.966 -19.784 1.00 94.50 104 THR A N 1
ATOM 865 C CA . THR A 1 104 ? 8.780 16.693 -20.395 1.00 94.50 104 THR A CA 1
ATOM 866 C C . THR A 1 104 ? 7.570 15.777 -20.549 1.00 94.50 104 THR A C 1
ATOM 868 O O . THR A 1 104 ? 7.385 15.191 -21.616 1.00 94.50 104 THR A O 1
ATOM 871 N N . TYR A 1 105 ? 6.722 15.681 -19.520 1.00 94.88 105 TYR A N 1
ATOM 872 C CA . TYR A 1 105 ? 5.492 14.889 -19.549 1.00 94.88 105 TYR A CA 1
ATOM 873 C C . TYR A 1 105 ? 4.547 15.337 -20.666 1.00 94.88 105 TYR A C 1
ATOM 875 O O . TYR A 1 105 ? 4.069 14.504 -21.433 1.00 94.88 105 TYR A O 1
ATOM 883 N N . VAL A 1 106 ? 4.312 16.646 -20.792 1.00 94.69 106 VAL A N 1
ATOM 884 C CA . VAL A 1 106 ? 3.408 17.209 -21.803 1.00 94.69 106 VAL A CA 1
ATOM 885 C C . VAL A 1 106 ? 4.004 17.084 -23.203 1.00 94.69 106 VAL A C 1
ATOM 887 O O . VAL A 1 106 ? 3.364 16.513 -24.083 1.00 94.69 106 VAL A O 1
ATOM 890 N N . GLN A 1 107 ? 5.229 17.568 -23.425 1.00 94.88 107 GLN A N 1
ATOM 891 C CA . GLN A 1 107 ? 5.826 17.626 -24.764 1.00 94.88 107 GLN A CA 1
ATOM 892 C C . GLN A 1 107 ? 5.996 16.239 -25.381 1.00 94.88 107 GLN A C 1
ATOM 894 O O . GLN A 1 107 ? 5.587 16.014 -26.519 1.00 94.88 107 GLN A O 1
ATOM 899 N N . LYS A 1 108 ? 6.579 15.296 -24.634 1.00 91.69 108 LYS A N 1
ATOM 900 C CA . LYS A 1 108 ? 6.805 13.932 -25.126 1.00 91.69 108 LYS A CA 1
ATOM 901 C C . LYS A 1 108 ? 5.521 13.099 -25.083 1.00 91.69 108 LYS A C 1
ATOM 903 O O . LYS A 1 108 ? 5.292 12.303 -25.990 1.00 91.69 108 LYS A O 1
ATOM 908 N N . GLY A 1 109 ? 4.656 13.306 -24.086 1.00 90.75 109 GLY A N 1
ATOM 909 C CA . GLY A 1 109 ? 3.369 12.614 -23.991 1.00 90.75 109 GLY A CA 1
ATOM 910 C C . GLY A 1 109 ? 2.445 12.914 -25.174 1.00 90.75 109 GLY A C 1
ATOM 911 O O . GLY A 1 109 ? 1.861 11.992 -25.738 1.00 90.75 109 GLY A O 1
ATOM 912 N N . LEU A 1 110 ? 2.379 14.173 -25.625 1.00 92.62 110 LEU A N 1
ATOM 913 C CA . LEU A 1 110 ? 1.611 14.571 -26.818 1.00 92.62 110 LEU A CA 1
ATOM 914 C C . LEU A 1 110 ? 2.145 13.961 -28.124 1.00 92.62 110 LEU A C 1
ATOM 916 O O . LEU A 1 110 ? 1.400 13.839 -29.091 1.00 92.62 110 LEU A O 1
ATOM 920 N N . GLN A 1 111 ? 3.409 13.538 -28.146 1.00 94.06 111 GLN A N 1
ATOM 921 C CA . GLN A 1 111 ? 4.025 12.826 -29.272 1.00 94.06 111 GLN A CA 1
ATOM 922 C C . GLN A 1 111 ? 3.809 11.302 -29.192 1.00 94.06 111 GLN A C 1
ATOM 924 O O . GLN A 1 111 ? 4.360 10.556 -29.997 1.00 94.06 111 GLN A O 1
ATOM 929 N N . GLY A 1 112 ? 3.037 10.819 -28.211 1.00 89.06 112 GLY A N 1
ATOM 930 C CA . GLY A 1 112 ? 2.791 9.394 -27.982 1.00 89.06 112 GLY A CA 1
ATOM 931 C C . GLY A 1 112 ? 3.950 8.657 -27.306 1.00 89.06 112 GLY A C 1
ATOM 932 O O . GLY A 1 112 ? 3.942 7.427 -27.250 1.00 89.06 112 GLY A O 1
ATOM 933 N N . ALA A 1 113 ? 4.954 9.372 -26.788 1.00 87.69 113 ALA A N 1
ATOM 934 C CA . ALA A 1 113 ? 6.084 8.743 -26.120 1.00 87.69 113 ALA A CA 1
ATOM 935 C C . ALA A 1 113 ? 5.710 8.267 -24.710 1.00 87.69 113 ALA A C 1
ATOM 937 O O . ALA A 1 113 ? 5.063 8.975 -23.935 1.00 87.69 113 ALA A O 1
ATOM 938 N N . PHE A 1 114 ? 6.201 7.082 -24.346 1.00 84.44 114 PHE A N 1
ATOM 939 C CA . PHE A 1 114 ? 6.088 6.551 -22.993 1.00 84.44 114 PHE A CA 1
ATOM 940 C C . PHE A 1 114 ? 7.384 6.785 -22.217 1.00 84.44 114 PHE A C 1
ATOM 942 O O . PHE A 1 114 ? 8.405 6.148 -22.475 1.00 84.44 114 PHE A O 1
ATOM 949 N N . ILE A 1 115 ? 7.347 7.726 -21.275 1.00 86.44 115 ILE A N 1
ATOM 950 C CA . ILE A 1 115 ? 8.533 8.180 -20.545 1.00 86.44 115 ILE A CA 1
ATOM 951 C C . ILE A 1 115 ? 8.604 7.438 -19.216 1.00 86.44 115 ILE A C 1
ATOM 953 O O . ILE A 1 115 ? 8.027 7.873 -18.219 1.00 86.44 115 ILE A O 1
ATOM 957 N N . LYS A 1 116 ? 9.313 6.312 -19.222 1.00 90.31 116 LYS A N 1
ATOM 958 C CA . LYS A 1 116 ? 9.654 5.589 -17.999 1.00 90.31 116 LYS A CA 1
ATOM 95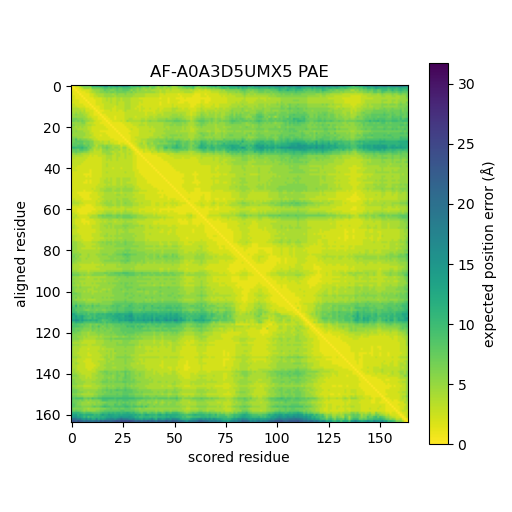9 C C . LYS A 1 116 ? 10.900 6.200 -17.365 1.00 90.31 116 LYS A C 1
ATOM 961 O O . LYS A 1 116 ? 11.967 6.202 -17.972 1.00 90.31 116 LYS A O 1
ATOM 966 N N . GLU A 1 117 ? 10.769 6.653 -16.131 1.00 93.75 117 GLU A N 1
ATOM 967 C CA . GLU A 1 117 ? 11.871 7.002 -15.236 1.00 93.75 117 GLU A CA 1
ATOM 968 C C . GLU A 1 117 ? 11.933 5.993 -14.083 1.00 93.75 117 GLU A C 1
ATOM 970 O O . GLU A 1 117 ? 10.984 5.241 -13.850 1.00 93.75 117 GLU A O 1
ATOM 975 N N . GLU A 1 118 ? 13.067 5.944 -13.376 1.00 92.44 118 GLU A N 1
ATOM 976 C CA . GLU A 1 118 ? 13.256 5.081 -12.195 1.00 92.44 118 GLU A CA 1
ATOM 977 C C . GLU A 1 118 ? 12.904 3.594 -12.451 1.00 92.44 118 GLU A C 1
ATOM 979 O O . GLU A 1 118 ? 12.447 2.885 -11.553 1.00 92.44 118 GLU A O 1
ATOM 984 N N . SER A 1 119 ? 13.085 3.117 -13.693 1.00 95.94 119 SER A N 1
ATOM 985 C CA . SER A 1 119 ? 12.727 1.747 -14.066 1.00 95.94 119 SER A CA 1
ATOM 986 C C . SER A 1 119 ? 13.704 0.731 -13.474 1.00 95.94 119 SER A C 1
ATOM 988 O O . SER A 1 119 ? 14.921 0.850 -13.630 1.00 95.94 119 SER A O 1
ATOM 990 N N . ARG A 1 120 ? 13.163 -0.293 -12.809 1.00 96.19 120 ARG A N 1
ATOM 991 C CA . ARG A 1 120 ? 13.921 -1.439 -12.307 1.00 96.19 120 ARG A CA 1
ATOM 992 C C . ARG A 1 120 ? 13.087 -2.711 -12.296 1.00 96.19 120 ARG A C 1
ATOM 994 O O . ARG A 1 120 ? 11.904 -2.699 -11.961 1.00 96.19 120 ARG A O 1
ATOM 1001 N N . ILE A 1 121 ? 13.736 -3.830 -12.591 1.00 96.62 121 ILE A N 1
ATOM 1002 C CA . ILE A 1 121 ? 13.150 -5.163 -12.446 1.00 96.62 121 ILE A CA 1
ATOM 1003 C C . ILE A 1 121 ? 13.433 -5.654 -11.028 1.00 96.62 121 ILE A C 1
ATOM 1005 O O . ILE A 1 121 ? 14.572 -5.593 -10.567 1.00 96.62 121 ILE A O 1
ATOM 1009 N N . LEU A 1 122 ? 12.403 -6.139 -10.338 1.00 94.69 122 LEU A N 1
ATOM 1010 C CA . LEU A 1 122 ? 12.570 -6.732 -9.016 1.00 94.69 122 LEU A CA 1
ATOM 1011 C C . LEU A 1 122 ? 13.304 -8.065 -9.115 1.00 94.69 122 LEU A C 1
ATOM 1013 O O . LEU A 1 122 ? 12.982 -8.930 -9.933 1.00 94.69 122 LEU A O 1
ATOM 1017 N N . THR A 1 123 ? 14.266 -8.264 -8.223 1.00 95.38 123 THR A N 1
ATOM 1018 C CA . THR A 1 123 ? 14.888 -9.571 -8.023 1.00 95.38 123 THR A CA 1
ATOM 1019 C C . THR A 1 123 ? 13.873 -10.563 -7.451 1.00 95.38 123 THR A C 1
ATOM 1021 O O . THR A 1 123 ? 12.915 -10.188 -6.774 1.00 95.38 123 THR A O 1
ATOM 1024 N N . LYS A 1 124 ? 14.105 -11.871 -7.638 1.00 93.19 124 LYS A N 1
ATOM 1025 C CA . LYS A 1 124 ? 13.241 -12.918 -7.053 1.00 93.19 124 LYS A CA 1
ATOM 1026 C C . LYS A 1 124 ? 13.121 -12.787 -5.529 1.00 93.19 124 LYS A C 1
ATOM 1028 O O . LYS A 1 124 ? 12.066 -13.081 -4.973 1.00 93.19 124 LYS A O 1
ATOM 1033 N N . LYS A 1 125 ? 14.199 -12.362 -4.860 1.00 94.00 125 LYS A N 1
ATOM 1034 C CA . LYS A 1 125 ? 14.217 -12.137 -3.412 1.00 94.00 125 LYS A CA 1
ATOM 1035 C C . LYS A 1 125 ? 13.313 -10.970 -3.026 1.00 94.00 125 LYS A C 1
ATOM 1037 O O . LYS A 1 125 ? 12.444 -11.172 -2.187 1.00 94.00 125 LYS A O 1
ATOM 1042 N N . GLU A 1 126 ? 13.478 -9.807 -3.661 1.00 94.25 126 GLU A N 1
ATOM 1043 C CA . GLU A 1 126 ? 12.602 -8.655 -3.416 1.00 94.25 126 GLU A CA 1
ATOM 1044 C C . GLU A 1 126 ? 11.154 -9.064 -3.641 1.00 94.25 126 GLU A C 1
ATOM 1046 O O . GLU A 1 126 ? 10.331 -8.894 -2.758 1.00 94.25 126 GLU A O 1
ATOM 1051 N N . TRP A 1 127 ? 10.854 -9.721 -4.761 1.00 93.06 127 TRP A N 1
ATOM 1052 C CA . TRP A 1 127 ? 9.488 -10.096 -5.108 1.00 93.06 127 TRP A CA 1
ATOM 1053 C C . TRP A 1 127 ? 8.823 -11.012 -4.066 1.00 93.06 127 TRP A C 1
ATOM 1055 O O . TRP A 1 127 ? 7.649 -10.831 -3.733 1.00 93.06 127 TRP A O 1
ATOM 1065 N N . LYS A 1 128 ? 9.589 -11.951 -3.494 1.00 94.44 128 LYS A N 1
ATOM 1066 C CA . LYS A 1 128 ? 9.162 -12.774 -2.353 1.00 94.44 128 LYS A CA 1
ATOM 1067 C C . LYS A 1 128 ? 8.899 -11.923 -1.113 1.00 94.44 128 LYS A C 1
ATOM 1069 O O . LYS A 1 128 ? 7.836 -12.057 -0.517 1.00 94.44 128 LYS A O 1
ATOM 1074 N N . GLU A 1 129 ? 9.839 -11.062 -0.727 1.00 94.25 129 GLU A N 1
ATOM 1075 C CA . GLU A 1 129 ? 9.707 -10.171 0.438 1.00 94.25 129 GLU A CA 1
ATOM 1076 C C . GLU A 1 129 ? 8.500 -9.235 0.286 1.00 94.25 129 GLU A C 1
ATOM 1078 O O . GLU A 1 129 ? 7.755 -9.016 1.241 1.00 94.25 129 GLU A O 1
ATOM 1083 N N . GLU A 1 130 ? 8.240 -8.778 -0.937 1.00 93.69 130 GLU A N 1
ATOM 1084 C CA . GLU A 1 130 ? 7.113 -7.923 -1.283 1.00 93.69 130 GLU A CA 1
ATOM 1085 C C . GLU A 1 130 ? 5.771 -8.579 -1.086 1.00 93.69 130 GLU A C 1
ATOM 1087 O O . GLU A 1 130 ? 4.888 -8.039 -0.419 1.00 93.69 130 GLU A O 1
ATOM 1092 N N . PHE A 1 131 ? 5.634 -9.780 -1.631 1.00 94.19 131 PHE A N 1
ATOM 1093 C CA . PHE A 1 131 ? 4.441 -10.583 -1.453 1.00 94.19 131 PHE A CA 1
ATOM 1094 C C . PHE A 1 131 ? 4.123 -10.785 0.035 1.00 94.19 131 PHE A C 1
ATOM 1096 O O . PHE A 1 131 ? 2.953 -10.747 0.427 1.00 94.19 131 PHE A O 1
ATOM 1103 N N . LEU A 1 132 ? 5.158 -10.947 0.869 1.00 94.62 132 LEU A N 1
ATOM 1104 C CA . LEU A 1 132 ? 4.996 -11.073 2.313 1.00 94.62 132 LEU A CA 1
ATOM 1105 C C . LEU A 1 132 ? 4.552 -9.757 2.962 1.00 94.62 132 LEU A C 1
ATOM 1107 O O . LEU A 1 132 ? 3.493 -9.710 3.586 1.00 94.62 132 LEU A O 1
ATOM 1111 N N . PHE A 1 133 ? 5.309 -8.667 2.817 1.00 93.88 133 PHE A N 1
ATOM 1112 C CA . PHE A 1 133 ? 4.966 -7.435 3.535 1.00 93.88 133 PHE A CA 1
ATOM 1113 C C . PHE A 1 133 ? 3.619 -6.858 3.075 1.00 93.88 133 PHE A C 1
ATOM 1115 O O . PHE A 1 133 ? 2.839 -6.393 3.903 1.00 93.88 133 PHE A O 1
ATOM 1122 N N . LEU A 1 134 ? 3.305 -6.929 1.776 1.00 94.94 134 LEU A N 1
ATOM 1123 C CA . LEU A 1 134 ? 2.041 -6.440 1.215 1.00 94.94 134 LEU A CA 1
ATOM 1124 C C . LEU A 1 134 ? 0.866 -7.320 1.645 1.00 94.94 134 LEU A C 1
ATOM 1126 O O . LEU A 1 134 ? -0.196 -6.813 2.008 1.00 94.94 134 LEU A O 1
ATOM 1130 N N . GLY A 1 135 ? 1.059 -8.641 1.642 1.00 95.25 135 GLY A N 1
ATOM 1131 C CA . GLY A 1 135 ? 0.044 -9.599 2.058 1.00 95.25 135 GLY A CA 1
ATOM 1132 C C . GLY A 1 135 ? -0.369 -9.425 3.520 1.00 95.25 135 GLY A C 1
ATOM 1133 O O . GLY A 1 135 ? -1.563 -9.456 3.822 1.00 95.25 135 GLY A O 1
ATOM 1134 N N . LEU A 1 136 ? 0.601 -9.171 4.405 1.00 94.25 136 LEU A N 1
ATOM 1135 C CA . LEU A 1 136 ? 0.382 -8.962 5.842 1.00 94.25 136 LEU A CA 1
ATOM 1136 C C . LEU A 1 136 ? -0.380 -7.672 6.177 1.00 94.25 136 LEU A C 1
ATOM 1138 O O . LEU A 1 136 ? -0.928 -7.563 7.270 1.00 94.25 136 LEU A O 1
ATOM 1142 N N . ARG A 1 137 ? -0.494 -6.722 5.240 1.00 95.44 137 ARG A N 1
ATOM 1143 C CA . ARG A 1 137 ? -1.340 -5.526 5.418 1.00 95.44 137 ARG A CA 1
ATOM 1144 C C . ARG A 1 137 ? -2.830 -5.852 5.405 1.00 95.44 137 ARG A C 1
ATOM 1146 O O . ARG A 1 137 ? -3.633 -5.049 5.869 1.00 95.44 137 ARG A O 1
ATOM 1153 N N . LYS A 1 138 ? -3.224 -6.998 4.847 1.00 95.69 138 LYS A N 1
ATOM 1154 C CA . LYS A 1 138 ? -4.625 -7.421 4.745 1.00 95.69 138 LYS A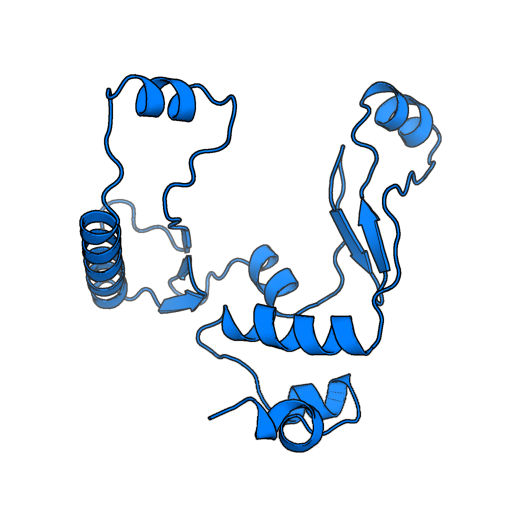 CA 1
ATOM 1155 C C . LYS A 1 138 ? -5.003 -8.281 5.939 1.00 95.69 138 LYS A C 1
ATOM 1157 O O . LYS A 1 138 ? -4.243 -9.159 6.340 1.00 95.69 138 LYS A O 1
ATOM 1162 N N . ARG A 1 139 ? -6.249 -8.165 6.400 1.00 94.31 139 ARG A N 1
ATOM 1163 C CA . ARG A 1 139 ? -6.789 -9.021 7.469 1.00 94.31 139 ARG A CA 1
ATOM 1164 C C . ARG A 1 139 ? -6.755 -10.509 7.114 1.00 94.31 139 ARG A C 1
ATOM 1166 O O . ARG A 1 139 ? -6.532 -11.340 7.990 1.00 94.31 139 ARG A O 1
ATOM 1173 N N . LYS A 1 140 ? -6.940 -10.831 5.827 1.00 93.31 140 LYS A N 1
ATOM 1174 C CA . LYS A 1 140 ? -6.859 -12.197 5.276 1.00 93.31 140 LYS A CA 1
ATOM 1175 C C . LYS A 1 140 ? -5.433 -12.764 5.248 1.00 93.31 140 LYS A C 1
ATOM 1177 O O . LYS A 1 140 ? -5.277 -13.962 5.028 1.00 93.31 140 LYS A O 1
ATOM 1182 N N . GLY A 1 141 ? -4.414 -11.924 5.439 1.00 93.94 141 GLY A N 1
ATOM 1183 C CA . GLY A 1 141 ? -3.011 -12.318 5.424 1.00 93.94 141 GLY A CA 1
ATOM 1184 C C . GLY A 1 141 ? -2.582 -12.984 4.116 1.00 93.94 141 GLY A C 1
ATOM 1185 O O . GLY A 1 141 ? -2.986 -12.588 3.016 1.00 93.94 141 GLY A O 1
ATOM 1186 N N . ILE A 1 142 ? -1.739 -14.008 4.257 1.00 93.19 142 ILE A N 1
ATOM 1187 C CA . ILE A 1 142 ? -1.102 -14.737 3.159 1.00 93.19 142 ILE A CA 1
ATOM 1188 C C . ILE A 1 142 ? -1.454 -16.213 3.253 1.00 93.19 142 ILE A C 1
ATOM 1190 O O . ILE A 1 142 ? -1.362 -16.817 4.319 1.00 93.19 142 ILE A O 1
ATOM 1194 N N . ARG A 1 143 ? -1.778 -16.825 2.113 1.00 93.31 143 ARG A N 1
ATOM 1195 C CA . ARG A 1 143 ? -1.900 -18.281 2.011 1.00 93.31 143 ARG A CA 1
ATOM 1196 C C . ARG A 1 143 ? -0.580 -18.884 1.543 1.00 93.31 143 ARG A C 1
ATOM 1198 O O . ARG A 1 143 ? -0.052 -18.493 0.503 1.00 93.31 143 ARG A O 1
ATOM 1205 N N . LEU A 1 144 ? -0.093 -19.897 2.259 1.00 93.38 144 LEU A N 1
ATOM 1206 C CA . LEU A 1 144 ? 1.131 -20.627 1.894 1.00 93.38 144 LEU A CA 1
ATOM 1207 C C . LEU A 1 144 ? 1.039 -21.261 0.495 1.00 93.38 144 LEU A C 1
ATOM 1209 O O . LEU A 1 144 ? 2.030 -21.336 -0.227 1.00 93.38 144 LEU A O 1
ATOM 1213 N N . SER A 1 145 ? -0.160 -21.683 0.084 1.00 95.00 145 SER A N 1
ATOM 1214 C CA . SER A 1 145 ? -0.416 -22.214 -1.258 1.00 95.00 145 SER A CA 1
ATOM 1215 C C . SER A 1 145 ? -0.231 -21.170 -2.360 1.00 95.00 145 SER A C 1
ATOM 1217 O O . SER A 1 145 ? 0.304 -21.505 -3.415 1.00 95.00 145 SER A O 1
ATOM 1219 N N . ASP A 1 146 ? -0.614 -19.911 -2.124 1.00 93.00 146 ASP A N 1
ATOM 1220 C CA . ASP A 1 146 ? -0.377 -18.838 -3.092 1.00 93.00 146 ASP A CA 1
ATOM 1221 C C . ASP A 1 146 ? 1.120 -18.567 -3.226 1.00 93.00 146 ASP A C 1
ATOM 1223 O O . ASP A 1 146 ? 1.611 -18.483 -4.347 1.00 93.00 146 ASP A O 1
ATOM 1227 N N . TYR A 1 147 ? 1.853 -18.510 -2.108 1.00 94.94 147 TYR A N 1
ATOM 1228 C CA . TYR A 1 147 ? 3.308 -18.340 -2.121 1.00 94.94 147 TYR A CA 1
ATOM 1229 C C . TYR A 1 147 ? 3.995 -19.432 -2.953 1.00 94.94 147 TYR A C 1
ATOM 1231 O O . TYR A 1 147 ? 4.773 -19.135 -3.863 1.00 94.94 147 TYR A O 1
ATOM 1239 N N . ARG A 1 148 ? 3.634 -20.699 -2.698 1.00 95.69 148 ARG A N 1
ATOM 1240 C CA . ARG A 1 148 ? 4.128 -21.846 -3.470 1.00 95.69 148 ARG A CA 1
ATOM 1241 C C . ARG A 1 148 ? 3.810 -21.718 -4.952 1.00 95.69 148 ARG A C 1
ATOM 1243 O O . ARG A 1 148 ? 4.702 -21.921 -5.769 1.00 95.69 148 ARG A O 1
ATOM 1250 N N . ARG A 1 149 ? 2.583 -21.328 -5.307 1.00 93.50 149 ARG A N 1
ATOM 1251 C CA . ARG A 1 149 ? 2.180 -21.135 -6.708 1.00 93.50 149 ARG A CA 1
ATOM 1252 C C . ARG A 1 149 ? 2.964 -20.011 -7.391 1.00 93.50 149 ARG A C 1
ATOM 1254 O O . ARG A 1 149 ? 3.378 -20.185 -8.529 1.00 93.50 149 ARG A O 1
ATOM 1261 N N . PHE A 1 150 ? 3.161 -18.873 -6.725 1.00 90.56 150 PHE A N 1
ATOM 1262 C CA . PHE A 1 150 ? 3.828 -17.712 -7.323 1.00 90.56 150 PHE A CA 1
ATOM 1263 C C . PHE A 1 150 ? 5.338 -17.901 -7.478 1.00 90.56 150 PHE A C 1
ATOM 1265 O O . PHE A 1 150 ? 5.898 -17.499 -8.494 1.00 90.56 150 PHE A O 1
ATOM 1272 N N . PHE A 1 151 ? 6.004 -18.520 -6.501 1.00 93.50 151 PHE A N 1
ATOM 1273 C CA . PHE A 1 151 ? 7.470 -18.580 -6.474 1.00 93.50 151 PHE A CA 1
ATOM 1274 C C . PHE A 1 151 ? 8.055 -19.964 -6.743 1.00 93.50 151 PHE A C 1
ATOM 1276 O O . PHE A 1 151 ? 9.285 -20.083 -6.814 1.00 93.50 151 PHE A O 1
ATOM 1283 N N . SER A 1 152 ? 7.200 -20.987 -6.886 1.00 95.38 152 SER A N 1
ATOM 1284 C CA . SER A 1 152 ? 7.599 -22.402 -6.947 1.00 95.38 152 SER A CA 1
ATOM 1285 C C . SER A 1 152 ? 8.553 -22.757 -5.801 1.00 95.38 152 SER A C 1
ATOM 1287 O O . SER A 1 152 ? 9.595 -23.370 -6.005 1.00 95.38 152 SER A O 1
ATOM 1289 N N . SER A 1 153 ? 8.239 -22.257 -4.604 1.00 94.69 153 SER A N 1
ATOM 1290 C CA . SER A 1 153 ? 9.110 -22.271 -3.425 1.00 94.69 153 SER A CA 1
ATOM 1291 C C . SER A 1 153 ? 8.267 -22.360 -2.162 1.00 94.69 153 SER A C 1
ATOM 1293 O O . SER A 1 153 ? 7.159 -21.824 -2.139 1.00 94.69 153 SER A O 1
ATOM 1295 N N . ASP A 1 154 ? 8.768 -23.006 -1.112 1.00 94.31 154 ASP A N 1
ATOM 1296 C CA . ASP A 1 154 ? 8.058 -23.091 0.162 1.00 94.31 154 ASP A CA 1
ATOM 1297 C C . ASP A 1 154 ? 8.463 -21.955 1.114 1.00 94.31 154 ASP A C 1
ATOM 1299 O O . ASP A 1 154 ? 9.645 -21.718 1.361 1.00 94.31 154 ASP A O 1
ATOM 1303 N N . LEU A 1 155 ? 7.469 -21.255 1.669 1.00 94.00 155 LEU A N 1
ATOM 1304 C CA . LEU A 1 155 ? 7.696 -20.109 2.552 1.00 94.00 155 LEU A CA 1
ATOM 1305 C C . LEU A 1 155 ? 8.447 -20.507 3.825 1.00 94.00 155 LEU A C 1
ATOM 1307 O O . LEU A 1 155 ? 9.319 -19.763 4.270 1.00 94.00 155 LEU A O 1
ATOM 1311 N N . MET A 1 156 ? 8.135 -21.667 4.410 1.00 92.69 156 MET A N 1
ATOM 1312 C CA . ME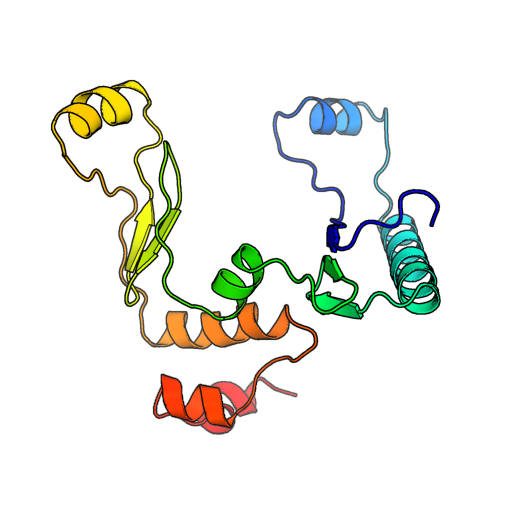T A 1 156 ? 8.788 -22.123 5.638 1.00 92.69 156 MET A CA 1
ATOM 1313 C C . MET A 1 156 ? 10.226 -22.557 5.366 1.00 92.69 156 MET A C 1
ATOM 1315 O O . MET A 1 156 ? 11.094 -22.354 6.213 1.00 92.69 156 MET A O 1
ATOM 1319 N N . GLN A 1 157 ? 10.511 -23.073 4.173 1.00 93.38 157 GLN A N 1
ATOM 1320 C CA . GLN A 1 157 ? 11.886 -23.312 3.743 1.00 93.38 157 GLN A CA 1
ATOM 1321 C C . GLN A 1 157 ? 12.665 -22.000 3.566 1.00 93.38 157 GLN A C 1
ATOM 1323 O O . GLN A 1 157 ? 13.789 -21.884 4.054 1.00 93.38 157 GLN A O 1
ATOM 1328 N N . ASP A 1 158 ? 12.068 -21.009 2.900 1.00 93.31 158 ASP A N 1
ATOM 1329 C CA . ASP A 1 158 ? 12.723 -19.732 2.599 1.00 93.31 158 ASP A CA 1
ATOM 1330 C C . ASP A 1 158 ? 12.913 -18.844 3.846 1.00 93.31 158 ASP A C 1
ATOM 1332 O O . ASP A 1 158 ? 13.950 -18.196 4.004 1.00 93.31 158 ASP A O 1
ATOM 1336 N N . TYR A 1 159 ? 11.918 -18.804 4.739 1.00 93.69 159 TYR A N 1
ATOM 1337 C CA . TYR A 1 159 ? 11.834 -17.830 5.835 1.00 93.69 159 TYR A CA 1
ATOM 1338 C C . TYR A 1 159 ? 11.501 -18.427 7.206 1.00 93.69 159 TYR A C 1
ATOM 1340 O O . TYR A 1 159 ? 11.524 -17.690 8.189 1.00 93.69 159 TYR A O 1
ATOM 1348 N N . GLY A 1 160 ? 11.248 -19.733 7.335 1.00 89.00 160 GLY A N 1
ATOM 1349 C CA . GLY A 1 160 ? 10.776 -20.341 8.589 1.00 89.00 160 GLY A CA 1
ATOM 1350 C C . GLY A 1 160 ? 11.698 -20.106 9.788 1.00 89.00 160 GLY A C 1
ATOM 1351 O O . GLY A 1 160 ? 11.217 -19.883 10.887 1.00 89.00 160 GLY A O 1
ATOM 1352 N N . LYS A 1 161 ? 13.020 -20.023 9.582 1.00 90.50 161 LYS A N 1
ATOM 1353 C CA . LYS A 1 161 ? 13.985 -19.692 10.654 1.00 90.50 161 LYS A CA 1
ATOM 1354 C C . LYS A 1 161 ? 13.832 -18.271 11.223 1.00 90.50 161 LYS A C 1
ATOM 1356 O O . LYS A 1 161 ? 14.377 -17.982 12.285 1.00 90.50 161 LYS A O 1
ATOM 1361 N N . ARG A 1 162 ? 13.163 -17.371 10.498 1.00 84.38 162 ARG A N 1
ATOM 1362 C CA . ARG A 1 162 ? 12.900 -15.979 10.902 1.00 84.38 162 ARG A CA 1
ATOM 1363 C C . ARG A 1 162 ? 11.522 -15.803 11.539 1.00 84.38 162 ARG A C 1
ATOM 1365 O O . ARG A 1 162 ? 11.284 -14.774 12.159 1.00 84.38 162 ARG A O 1
ATOM 1372 N N . ILE A 1 163 ? 10.637 -16.782 11.368 1.00 77.62 163 ILE A N 1
ATOM 1373 C CA . ILE A 1 163 ? 9.302 -16.808 11.957 1.00 77.62 163 ILE A CA 1
ATOM 1374 C C . ILE A 1 163 ? 9.455 -17.543 13.290 1.00 77.62 163 ILE A C 1
ATOM 1376 O O . ILE A 1 163 ? 9.609 -18.762 13.306 1.00 77.62 163 ILE A O 1
ATOM 1380 N N . LYS A 1 164 ? 9.533 -16.783 14.382 1.00 54.66 164 LYS A N 1
ATOM 1381 C CA . LYS A 1 164 ? 9.543 -17.319 15.747 1.00 54.66 164 LYS A CA 1
ATOM 1382 C C . LYS A 1 164 ? 8.132 -17.344 16.305 1.00 54.66 164 LYS A C 1
ATOM 1384 O O . LYS A 1 164 ? 7.403 -16.363 16.040 1.00 54.66 164 LYS A O 1
#

Secondary structure (DSSP, 8-state):
-TT--SEEE-------TTSHHHHHHHTTS----HHHHHHHHHHHHHHHHHTT-EEEETTEEESTT---HHHHHHHTT--B---STT-EEEETTEEEEE-S-HHHHHHHHHTT---EEEEEEPPHHHHHHHHHHHHHTBTT---HHHHHHHHSS-HHHHHGGG--

Radius of gyration: 20.18 Å; Cα contacts (8 Å, |Δi|>4): 186; chains: 1; bounding box: 39×49×52 Å

pLDDT: mean 93.75, std 4.41, range [54.66, 98.12]

Sequence (164 aa):
MKLQPKHLSAYGLILEEGTSLSKQYEKGKYRIDDEAEREMYEILKEKTTKEGYEHYEISNFAKEQAYSKHNLRYWELKDYLGLGLGSHSFVRGERFANTRNLETYVQKGLQGAFIKEESRILTKKEWKEEFLFLGLRKRKGIRLSDYRRFFSSDLMQDYGKRIK

Solvent-accessible surface area (backbone atoms only — not comparable to full-atom values): 9600 Å² total; per-residue (Å²): 118,96,83,67,67,52,52,49,80,55,75,83,92,77,77,51,86,90,36,74,65,34,58,36,38,78,68,63,77,51,83,89,52,72,66,59,52,51,52,51,50,52,52,46,53,54,54,40,43,77,72,59,31,44,68,55,31,84,44,34,34,19,30,96,80,47,60,62,65,69,60,50,34,58,37,64,71,47,68,46,81,44,75,61,77,49,22,57,30,35,50,92,60,30,34,30,26,29,40,73,49,65,67,59,43,51,63,41,41,78,71,70,50,83,59,74,34,83,69,45,70,60,50,75,64,54,51,52,54,46,53,49,61,35,14,63,42,29,66,83,41,71,58,69,67,56,49,28,69,75,66,77,43,56,65,60,79,78,44,35,93,76,63,126